Protein AF-A0A9N9IRA8-F1 (afdb_monomer_lite)

pLDDT: mean 86.16, std 13.62, range [42.34, 97.12]

Organism: NCBI:txid94023

Radius of gyration: 18.87 Å; chains: 1; bounding box: 57×34×53 Å

Foldseek 3Di:
DDPLVVVLCVLDDPVVQVVQVPDDPVSVVVNLVSSLVSLLVLCVVPDDPVVSVVVSVVLVVLVVQLVVLQDPPNCLLVDDDDDDPDDDPVVVVSVVSNVSNVVSSVVSSVSSSVSSVVSPVVVPPDPDPPDD

Secondary structure (DSSP, 8-state):
--HHHHHHHHH--HHHHHHHHTS-HHHHHHHHHHHHHHHHHTTTTTS-HHHHHHHHHHHHHHHHHHHHHS-SSGGGGT------SS--HHHHHHHHHHHHHHHHHHHHHHHHHHHHHHHHHTTT-PPPP---

Sequence (132 aa):
MTHTSRITDSILSRNAYLAAYKSDYATFQHYREHLLAEILNLYQNRLFPIQLDALRERFEVSLQEVVNATPVDVEVLERNYEYNPFLTLEEQRDLVQRAHFEHAFSRLRENVHSAVKSTFRFNSVDPVPAHL

Structure (mmCIF, N/CA/C/O backbone):
data_AF-A0A9N9IRA8-F1
#
_entry.id   AF-A0A9N9IRA8-F1
#
loop_
_atom_site.group_PDB
_atom_site.id
_atom_site.type_symbol
_atom_site.label_atom_id
_atom_site.label_alt_id
_atom_site.label_comp_id
_atom_site.label_asym_id
_atom_site.label_entity_id
_atom_site.label_seq_id
_atom_site.pdbx_PDB_ins_code
_atom_site.Cartn_x
_atom_site.Cartn_y
_atom_site.Cartn_z
_atom_site.occupancy
_atom_site.B_iso_or_equiv
_atom_site.auth_seq_id
_atom_site.auth_comp_id
_atom_site.auth_asym_id
_atom_site.auth_atom_id
_atom_site.pdbx_PDB_model_num
ATOM 1 N N . MET A 1 1 ? 19.838 -5.742 10.231 1.00 57.94 1 MET A N 1
ATOM 2 C CA . MET A 1 1 ? 19.078 -5.354 9.018 1.00 57.94 1 MET A CA 1
ATOM 3 C C . MET A 1 1 ? 19.947 -5.567 7.789 1.00 57.94 1 MET A C 1
ATOM 5 O O . MET A 1 1 ? 21.079 -5.101 7.794 1.00 57.94 1 MET A O 1
ATOM 9 N N . THR A 1 2 ? 19.454 -6.277 6.771 1.00 77.00 2 THR A N 1
ATOM 10 C CA . THR A 1 2 ? 20.171 -6.484 5.499 1.00 77.00 2 THR A CA 1
ATOM 11 C C . THR A 1 2 ? 20.032 -5.263 4.580 1.00 77.00 2 THR A C 1
ATOM 13 O O . THR A 1 2 ? 19.070 -4.503 4.693 1.00 77.00 2 THR A O 1
ATOM 16 N N . HIS A 1 3 ? 20.965 -5.083 3.639 1.00 79.44 3 HIS A N 1
ATOM 17 C CA . HIS A 1 3 ? 20.899 -4.023 2.618 1.00 79.44 3 HIS A CA 1
ATOM 18 C C . HIS A 1 3 ? 19.594 -4.078 1.800 1.00 79.44 3 HIS A C 1
ATOM 20 O O . HIS A 1 3 ? 18.963 -3.055 1.554 1.00 79.44 3 HIS A O 1
ATOM 26 N N . THR A 1 4 ? 19.130 -5.286 1.463 1.00 82.12 4 THR A N 1
ATOM 27 C CA . THR A 1 4 ? 17.863 -5.508 0.749 1.00 82.12 4 THR A CA 1
ATOM 28 C C . THR A 1 4 ? 16.642 -5.055 1.547 1.00 82.12 4 THR A C 1
ATOM 30 O O . THR A 1 4 ? 15.714 -4.504 0.961 1.00 82.12 4 THR A O 1
ATOM 33 N N . SER A 1 5 ? 16.639 -5.231 2.874 1.00 83.00 5 SER A N 1
ATOM 34 C CA . SER A 1 5 ? 15.561 -4.724 3.734 1.00 83.00 5 SER A CA 1
ATOM 35 C C . SER A 1 5 ? 15.487 -3.203 3.681 1.00 83.00 5 SER A C 1
ATOM 37 O O . SER A 1 5 ? 14.402 -2.674 3.505 1.00 83.00 5 SER A O 1
ATOM 39 N N . ARG A 1 6 ? 16.630 -2.505 3.744 1.00 85.50 6 ARG A N 1
ATOM 40 C CA . ARG A 1 6 ? 16.666 -1.032 3.714 1.00 85.50 6 ARG A CA 1
ATOM 41 C C . ARG A 1 6 ? 16.097 -0.452 2.418 1.00 85.50 6 ARG A C 1
ATOM 43 O O . ARG A 1 6 ? 15.374 0.530 2.471 1.00 85.50 6 ARG A O 1
ATOM 50 N N . ILE A 1 7 ? 16.391 -1.077 1.278 1.00 85.75 7 ILE A N 1
ATOM 51 C CA . ILE A 1 7 ? 15.836 -0.656 -0.020 1.00 85.75 7 ILE A CA 1
ATOM 52 C C . ILE A 1 7 ? 14.346 -0.995 -0.118 1.00 85.75 7 ILE A C 1
ATOM 54 O O . ILE A 1 7 ? 13.559 -0.222 -0.648 1.00 85.75 7 ILE A O 1
ATOM 58 N N . THR A 1 8 ? 13.932 -2.138 0.435 1.00 89.81 8 THR A N 1
ATOM 59 C CA . THR A 1 8 ? 12.500 -2.465 0.534 1.00 89.81 8 THR A CA 1
ATOM 60 C C . THR A 1 8 ? 11.770 -1.397 1.352 1.00 89.81 8 THR A C 1
ATOM 62 O O . THR A 1 8 ? 10.722 -0.926 0.933 1.00 89.81 8 THR A O 1
ATOM 65 N N . ASP A 1 9 ? 12.351 -0.984 2.483 1.00 89.25 9 ASP A N 1
ATOM 66 C CA . ASP A 1 9 ? 11.819 0.059 3.362 1.00 89.25 9 ASP A CA 1
ATOM 67 C C . ASP A 1 9 ? 11.776 1.442 2.704 1.00 89.25 9 ASP A C 1
ATOM 69 O O . ASP A 1 9 ? 10.848 2.203 2.970 1.00 89.25 9 ASP A O 1
ATOM 73 N N . SER A 1 10 ? 12.747 1.773 1.845 1.00 89.25 10 SER A N 1
ATOM 74 C CA . SER A 1 10 ? 12.742 3.047 1.118 1.00 89.25 10 SER A CA 1
ATOM 75 C C . SER A 1 10 ? 11.687 3.099 0.014 1.00 89.25 10 SER A C 1
ATOM 77 O O . SER A 1 10 ? 11.182 4.177 -0.266 1.00 89.25 10 SER A O 1
ATOM 79 N N . ILE A 1 11 ? 11.350 1.956 -0.595 1.00 90.75 11 ILE A N 1
ATOM 80 C CA . ILE A 1 11 ? 10.306 1.859 -1.629 1.00 90.75 11 ILE A CA 1
ATOM 81 C C . ILE A 1 11 ? 8.915 1.785 -0.985 1.00 90.75 11 ILE A C 1
ATOM 83 O O . ILE A 1 11 ? 8.002 2.512 -1.366 1.00 90.75 11 ILE A O 1
ATOM 87 N N . LEU A 1 12 ? 8.745 0.909 0.008 1.00 94.69 12 LEU A N 1
ATOM 88 C CA . LEU A 1 12 ? 7.470 0.656 0.669 1.00 94.69 12 LEU A CA 1
ATOM 89 C C . LEU A 1 12 ? 7.645 0.611 2.189 1.00 94.69 12 LEU A C 1
ATOM 91 O O . LEU A 1 12 ? 8.057 -0.400 2.770 1.00 94.69 12 LEU A O 1
ATOM 95 N N . SER A 1 13 ? 7.227 1.692 2.844 1.00 95.19 13 SER A N 1
ATOM 96 C CA . SER A 1 13 ? 7.082 1.746 4.297 1.00 95.19 13 SER A CA 1
ATOM 97 C C . SER A 1 13 ? 5.623 1.929 4.699 1.00 95.19 13 SER A C 1
ATOM 99 O O . SER A 1 13 ? 4.856 2.630 4.037 1.00 95.19 13 SER A O 1
ATOM 101 N N . ARG A 1 14 ? 5.248 1.310 5.823 1.00 94.62 14 ARG A N 1
ATOM 102 C CA . ARG A 1 14 ? 3.897 1.410 6.392 1.00 94.62 14 ARG A CA 1
ATOM 103 C C . ARG A 1 14 ? 3.516 2.860 6.672 1.00 94.62 14 ARG A C 1
ATOM 105 O O . ARG A 1 14 ? 2.425 3.288 6.327 1.00 94.62 14 ARG A O 1
ATOM 112 N N . ASN A 1 15 ? 4.436 3.625 7.253 1.00 93.75 15 ASN A N 1
ATOM 113 C CA . ASN A 1 15 ? 4.181 5.014 7.625 1.00 93.75 15 ASN A CA 1
ATOM 114 C C . ASN A 1 15 ? 3.978 5.906 6.396 1.00 93.75 15 ASN A C 1
ATOM 116 O O . ASN A 1 15 ? 3.054 6.711 6.396 1.00 93.75 15 ASN A O 1
ATOM 120 N N . ALA A 1 16 ? 4.785 5.738 5.340 1.00 94.00 16 ALA A N 1
ATOM 121 C CA . ALA A 1 16 ? 4.594 6.490 4.099 1.00 94.00 16 ALA A CA 1
ATOM 122 C C . ALA A 1 16 ? 3.272 6.121 3.411 1.00 94.00 16 ALA A C 1
ATOM 124 O O . ALA A 1 16 ? 2.555 7.016 2.973 1.00 94.00 16 ALA A O 1
ATOM 125 N N . TYR A 1 17 ? 2.917 4.829 3.383 1.00 95.69 17 TYR A N 1
ATOM 126 C CA . TYR A 1 17 ? 1.626 4.377 2.859 1.00 95.69 17 TYR A CA 1
ATOM 127 C C . TYR A 1 17 ? 0.459 5.021 3.612 1.00 95.69 17 TYR A C 1
ATOM 129 O O . TYR A 1 17 ? -0.414 5.616 2.990 1.00 95.69 17 TYR A O 1
ATOM 137 N N . LEU A 1 18 ? 0.451 4.948 4.947 1.00 94.62 18 LEU A N 1
ATOM 138 C CA . LEU A 1 18 ? -0.642 5.500 5.751 1.00 94.62 18 LEU A CA 1
ATOM 139 C C . LEU A 1 18 ? -0.710 7.027 5.660 1.00 94.62 18 LEU A C 1
ATOM 141 O O . LEU A 1 18 ? -1.806 7.577 5.619 1.00 94.62 18 LEU A O 1
ATOM 145 N N . ALA A 1 19 ? 0.433 7.713 5.590 1.00 93.81 19 ALA A N 1
ATOM 146 C CA . ALA A 1 19 ? 0.471 9.157 5.375 1.00 93.81 19 ALA A CA 1
ATOM 147 C C . ALA A 1 19 ? -0.141 9.545 4.019 1.00 93.81 19 ALA A C 1
ATOM 149 O O . ALA A 1 19 ? -0.942 10.474 3.957 1.00 93.81 19 ALA A O 1
ATOM 150 N N . ALA A 1 20 ? 0.180 8.805 2.953 1.00 94.44 20 ALA A N 1
ATOM 151 C CA . ALA A 1 20 ? -0.420 9.010 1.639 1.00 94.44 20 ALA A CA 1
ATOM 152 C C . ALA A 1 20 ? -1.914 8.644 1.629 1.00 94.44 20 ALA A C 1
ATOM 154 O O . ALA A 1 20 ? -2.718 9.369 1.059 1.00 94.44 20 ALA A O 1
ATOM 155 N N . TYR A 1 21 ? -2.319 7.561 2.291 1.00 93.75 21 TYR A N 1
ATOM 156 C CA . TYR A 1 21 ? -3.720 7.140 2.347 1.00 93.75 21 TYR A CA 1
ATOM 157 C C . TYR A 1 21 ? -4.611 8.140 3.103 1.00 93.75 21 TYR A C 1
ATOM 159 O O . TYR A 1 21 ? -5.734 8.397 2.685 1.00 93.75 21 TYR A O 1
ATOM 167 N N . LYS A 1 22 ? -4.104 8.735 4.194 1.00 92.56 22 LYS A N 1
ATOM 168 C CA . LYS A 1 22 ? -4.795 9.782 4.974 1.00 92.56 22 LYS A CA 1
ATOM 169 C C . LYS A 1 22 ? -4.872 11.137 4.246 1.00 92.56 22 LYS A C 1
ATOM 171 O O . LYS A 1 22 ? -5.518 12.052 4.751 1.00 92.56 22 LYS A O 1
ATOM 176 N N . SER A 1 23 ? -4.174 11.295 3.120 1.00 92.50 23 SER A N 1
ATOM 177 C CA . SER A 1 23 ? -4.178 12.530 2.331 1.00 92.50 23 SER A CA 1
ATOM 178 C C . SER A 1 23 ? -5.384 12.593 1.380 1.00 92.50 23 SER A C 1
ATOM 180 O O . SER A 1 23 ? -6.380 11.897 1.571 1.00 92.50 23 SER A O 1
ATOM 182 N N . ASP A 1 24 ? -5.330 13.448 0.362 1.00 94.19 24 ASP A N 1
ATOM 183 C CA . ASP A 1 24 ? -6.343 13.481 -0.687 1.00 94.19 24 ASP A CA 1
ATOM 184 C C . ASP A 1 24 ? -6.125 12.389 -1.755 1.00 94.19 24 ASP A C 1
ATOM 186 O O . ASP A 1 24 ? -5.058 11.781 -1.878 1.00 94.19 24 ASP A O 1
ATOM 190 N N . TYR A 1 25 ? -7.157 12.160 -2.570 1.00 92.38 25 TYR A N 1
ATOM 191 C CA . TYR A 1 25 ? -7.137 11.147 -3.624 1.00 92.38 25 TYR A CA 1
ATOM 192 C C . TYR A 1 25 ? -5.995 11.340 -4.635 1.00 92.38 25 TYR A C 1
ATOM 194 O O . TYR A 1 25 ? -5.393 10.355 -5.057 1.00 92.38 25 TYR A O 1
ATOM 202 N N . ALA A 1 26 ? -5.685 12.579 -5.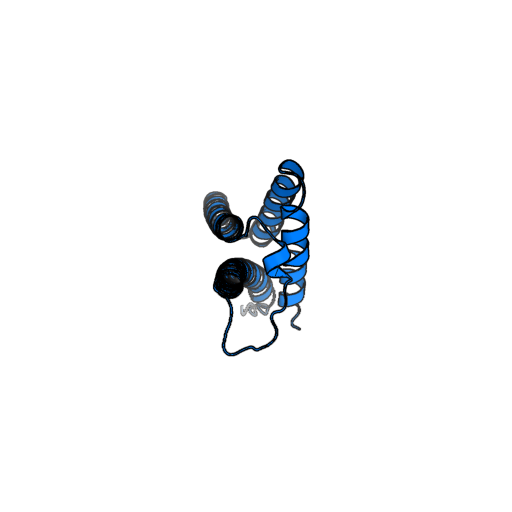030 1.00 94.88 26 ALA A N 1
ATOM 203 C CA . ALA A 1 26 ? -4.644 12.843 -6.019 1.00 94.88 26 ALA A CA 1
ATOM 204 C C . ALA A 1 26 ? -3.256 12.550 -5.439 1.00 94.88 26 ALA A C 1
ATOM 206 O O . ALA A 1 26 ? -2.449 11.875 -6.076 1.00 94.88 26 ALA A O 1
ATOM 207 N N . THR A 1 27 ? -3.005 12.971 -4.200 1.00 94.81 27 THR A N 1
ATOM 208 C CA . THR A 1 27 ? -1.762 12.669 -3.483 1.00 94.81 27 THR A CA 1
ATOM 209 C C . THR A 1 27 ? -1.576 11.160 -3.301 1.00 94.81 27 THR A C 1
ATOM 211 O O . THR A 1 27 ? -0.495 10.631 -3.577 1.00 94.81 27 THR A O 1
ATOM 214 N N . PHE A 1 28 ? -2.632 10.433 -2.921 1.00 95.31 28 PHE A N 1
ATOM 215 C CA . PHE A 1 28 ? -2.564 8.976 -2.834 1.00 95.31 28 PHE A CA 1
ATOM 216 C C . PHE A 1 28 ? -2.316 8.328 -4.202 1.00 95.31 28 PHE A C 1
ATOM 218 O O . PHE A 1 28 ? -1.483 7.432 -4.318 1.00 95.31 28 PHE A O 1
ATOM 225 N N . GLN A 1 29 ? -2.982 8.798 -5.257 1.00 95.06 29 GLN A N 1
ATOM 226 C CA . GLN A 1 29 ? -2.786 8.285 -6.611 1.00 95.06 29 GLN A CA 1
ATOM 227 C C . GLN A 1 29 ? -1.339 8.477 -7.093 1.00 95.06 29 GLN A C 1
ATOM 229 O O . GLN A 1 29 ? -0.737 7.533 -7.604 1.00 95.06 29 GLN A O 1
ATOM 234 N N . HIS A 1 30 ? -0.739 9.642 -6.844 1.00 95.56 30 HIS A N 1
ATOM 235 C CA . HIS A 1 30 ? 0.672 9.884 -7.147 1.00 95.56 30 HIS A CA 1
ATOM 236 C C . HIS A 1 30 ? 1.610 8.970 -6.357 1.00 95.56 30 HIS A C 1
ATOM 238 O O . HIS A 1 30 ? 2.583 8.458 -6.912 1.00 95.56 30 HIS A O 1
ATOM 244 N N . TYR A 1 31 ? 1.309 8.710 -5.083 1.00 95.44 31 TYR A N 1
ATOM 245 C CA . TYR A 1 31 ? 2.057 7.733 -4.293 1.00 95.44 31 TYR A CA 1
ATOM 246 C C . TYR A 1 31 ? 2.005 6.331 -4.925 1.00 95.44 31 TYR A C 1
ATOM 248 O O . TYR A 1 31 ? 3.041 5.674 -5.046 1.00 95.44 31 TYR A O 1
ATOM 256 N N . ARG A 1 32 ? 0.824 5.883 -5.379 1.00 94.88 32 ARG A N 1
ATOM 257 C CA . ARG A 1 32 ? 0.662 4.583 -6.057 1.00 94.88 32 ARG A CA 1
ATOM 258 C C . ARG A 1 32 ? 1.496 4.505 -7.335 1.00 94.88 32 ARG A C 1
ATOM 260 O O . ARG A 1 32 ? 2.180 3.510 -7.559 1.00 94.88 32 ARG A O 1
ATOM 267 N N . GLU A 1 33 ? 1.447 5.546 -8.160 1.00 94.75 33 GLU A N 1
ATOM 268 C CA . GLU A 1 33 ? 2.203 5.622 -9.415 1.00 94.75 33 GLU A CA 1
ATOM 269 C C . GLU A 1 33 ? 3.712 5.609 -9.168 1.00 94.75 33 GLU A C 1
ATOM 271 O O . GLU A 1 33 ? 4.434 4.860 -9.826 1.00 94.75 33 GLU A O 1
ATOM 276 N N . HIS A 1 34 ? 4.181 6.375 -8.180 1.00 94.75 34 HIS A N 1
ATOM 277 C CA . HIS A 1 34 ? 5.586 6.396 -7.789 1.00 94.75 34 HIS A CA 1
ATOM 278 C C . HIS A 1 34 ? 6.060 5.022 -7.297 1.00 94.75 34 HIS A C 1
ATOM 280 O O . HIS A 1 34 ? 7.086 4.529 -7.762 1.00 94.75 34 HIS A O 1
ATOM 286 N N . LEU A 1 35 ? 5.282 4.365 -6.429 1.00 94.62 35 LEU A N 1
ATOM 287 C CA . LEU A 1 35 ? 5.581 3.018 -5.940 1.00 94.62 35 LEU A CA 1
ATOM 288 C C . LEU A 1 35 ? 5.731 2.019 -7.099 1.00 94.62 35 LEU A C 1
ATOM 290 O O . LEU A 1 35 ? 6.702 1.265 -7.151 1.00 94.62 35 LEU A O 1
ATOM 294 N N . LEU A 1 36 ? 4.780 2.013 -8.039 1.00 94.06 36 LEU A N 1
ATOM 295 C CA . LEU A 1 36 ? 4.826 1.126 -9.203 1.00 94.06 36 LEU A CA 1
ATOM 296 C C . LEU A 1 36 ? 6.035 1.428 -10.092 1.00 94.06 36 LEU A C 1
ATOM 298 O O . LEU A 1 36 ? 6.706 0.496 -10.531 1.00 94.06 36 LEU A O 1
ATOM 302 N N . ALA A 1 37 ? 6.342 2.704 -10.327 1.00 92.69 37 ALA A N 1
ATOM 303 C CA . ALA A 1 37 ? 7.494 3.110 -11.123 1.00 92.69 37 ALA A CA 1
ATOM 304 C C . ALA A 1 37 ? 8.817 2.633 -10.503 1.00 92.69 37 ALA A C 1
ATOM 306 O O . ALA A 1 37 ? 9.629 2.033 -11.208 1.00 92.69 37 ALA A O 1
ATOM 307 N N . GLU A 1 38 ? 9.010 2.822 -9.194 1.00 93.19 38 GLU A N 1
ATOM 308 C CA . GLU A 1 38 ? 10.192 2.339 -8.464 1.00 93.19 38 GLU A CA 1
ATOM 309 C C . GLU A 1 38 ? 10.356 0.821 -8.600 1.00 93.19 38 GLU A C 1
ATOM 311 O O . GLU A 1 38 ? 11.435 0.324 -8.928 1.00 93.19 38 GLU A O 1
ATOM 316 N N . ILE A 1 39 ? 9.268 0.068 -8.417 1.00 91.25 39 ILE A N 1
ATOM 317 C CA . ILE A 1 39 ? 9.295 -1.393 -8.512 1.00 91.25 39 ILE A CA 1
ATOM 318 C C . ILE A 1 39 ? 9.595 -1.858 -9.944 1.00 91.25 39 ILE A C 1
ATOM 320 O O . ILE A 1 39 ? 10.400 -2.770 -10.135 1.00 91.25 39 ILE A O 1
ATOM 324 N N . LEU A 1 40 ? 8.973 -1.252 -10.958 1.00 90.56 40 LEU A N 1
ATOM 325 C CA . LEU A 1 40 ? 9.195 -1.616 -12.360 1.00 90.56 40 LEU A CA 1
ATOM 326 C C . LEU A 1 40 ? 10.604 -1.247 -12.833 1.00 90.56 40 LEU A C 1
ATOM 328 O O . LEU A 1 40 ? 11.204 -2.002 -13.600 1.00 90.56 40 LEU A O 1
ATOM 332 N N . ASN A 1 41 ? 11.172 -0.147 -12.334 1.00 90.12 41 ASN A N 1
ATOM 333 C CA . ASN A 1 41 ? 12.543 0.265 -12.637 1.00 90.12 41 ASN A CA 1
ATOM 334 C C . ASN A 1 41 ? 13.569 -0.810 -12.221 1.00 90.12 41 ASN A C 1
ATOM 336 O O . ASN A 1 41 ? 14.549 -1.049 -12.927 1.00 90.12 41 ASN A O 1
ATOM 340 N N . LEU A 1 42 ? 13.297 -1.573 -11.151 1.00 89.06 42 LEU A N 1
ATOM 341 C CA . LEU A 1 42 ? 14.134 -2.718 -10.751 1.00 89.06 42 LEU A CA 1
ATOM 342 C C . LEU A 1 42 ? 14.230 -3.815 -11.829 1.00 89.06 42 LEU A C 1
ATOM 344 O O . LEU A 1 42 ? 15.177 -4.609 -11.810 1.00 89.06 42 LEU A O 1
ATOM 348 N N . TYR A 1 43 ? 13.276 -3.859 -12.762 1.00 84.19 43 TYR A N 1
ATOM 349 C CA . TYR A 1 43 ? 13.157 -4.867 -13.815 1.00 84.19 43 TYR A CA 1
ATOM 350 C C . TYR A 1 43 ? 13.266 -4.322 -15.241 1.00 84.19 43 TYR A C 1
ATOM 352 O O . TYR A 1 43 ? 13.347 -5.125 -16.172 1.00 84.19 43 TYR A O 1
ATOM 360 N N . GLN A 1 44 ? 13.290 -3.000 -15.433 1.00 80.19 44 GLN A N 1
ATOM 361 C CA . GLN A 1 44 ? 13.130 -2.354 -16.742 1.00 80.19 44 GLN A CA 1
ATOM 362 C C . GLN A 1 44 ? 14.117 -2.861 -17.806 1.00 80.19 44 GLN A C 1
ATOM 364 O O . GLN A 1 44 ? 13.742 -3.041 -18.958 1.00 80.19 44 GLN A O 1
ATOM 369 N N . ASN A 1 45 ? 15.360 -3.157 -17.420 1.00 82.12 45 ASN A N 1
ATOM 370 C CA . ASN A 1 45 ? 16.401 -3.641 -18.339 1.00 82.12 45 ASN A CA 1
ATOM 371 C C . ASN A 1 45 ? 16.472 -5.175 -18.453 1.00 82.12 45 ASN A C 1
ATOM 373 O O . ASN A 1 45 ? 17.401 -5.707 -19.056 1.00 82.12 45 ASN A O 1
ATOM 377 N N . ARG A 1 46 ? 15.555 -5.900 -17.805 1.00 82.56 46 ARG A N 1
ATOM 378 C CA . ARG A 1 46 ? 15.620 -7.363 -17.633 1.00 82.56 46 ARG A CA 1
ATOM 379 C C . ARG A 1 46 ? 14.425 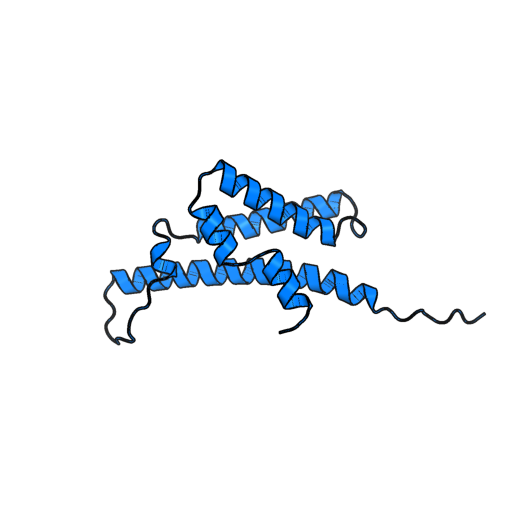-8.099 -18.221 1.00 82.56 46 ARG A C 1
ATOM 381 O O . ARG A 1 46 ? 14.514 -9.301 -18.447 1.00 82.56 46 ARG A O 1
ATOM 388 N N . LEU A 1 47 ? 13.314 -7.401 -18.411 1.00 87.19 47 LEU A N 1
ATOM 389 C CA . LEU A 1 47 ? 12.056 -7.965 -18.872 1.00 87.19 47 LEU A CA 1
ATOM 390 C C . LEU A 1 47 ? 11.631 -7.307 -20.182 1.00 87.19 47 LEU A C 1
ATOM 392 O O . LEU A 1 47 ? 11.873 -6.124 -20.410 1.00 87.19 47 LEU A O 1
ATOM 396 N N . PHE A 1 48 ? 10.966 -8.082 -21.035 1.00 90.25 48 PHE A N 1
ATOM 397 C CA . PHE A 1 48 ? 10.302 -7.534 -22.214 1.00 90.25 48 PHE A CA 1
ATOM 398 C C . PHE A 1 48 ? 9.097 -6.673 -21.801 1.00 90.25 48 PHE A C 1
ATOM 400 O O . PHE A 1 48 ? 8.516 -6.926 -20.743 1.00 90.25 48 PHE A O 1
ATOM 407 N N . PRO A 1 49 ? 8.652 -5.719 -22.642 1.00 89.62 49 PRO A N 1
ATOM 408 C CA . PRO A 1 49 ? 7.525 -4.840 -22.320 1.00 89.62 49 PRO A CA 1
ATOM 409 C C . PRO A 1 49 ? 6.282 -5.582 -21.809 1.00 89.62 49 PRO A C 1
ATOM 411 O O . PRO A 1 49 ? 5.778 -5.267 -20.740 1.00 89.62 49 PRO A O 1
ATOM 414 N N . ILE A 1 50 ? 5.880 -6.671 -22.474 1.00 91.50 50 ILE A N 1
ATOM 415 C CA . ILE A 1 50 ? 4.711 -7.468 -22.063 1.00 91.50 50 ILE A CA 1
ATOM 416 C C . ILE A 1 50 ? 4.856 -8.109 -20.672 1.00 91.50 50 ILE A C 1
ATOM 418 O O . ILE A 1 50 ? 3.877 -8.312 -19.959 1.00 91.50 50 ILE A O 1
ATOM 422 N N . GLN A 1 51 ? 6.084 -8.436 -20.264 1.00 89.75 51 GLN A N 1
ATOM 423 C CA . GLN A 1 51 ? 6.359 -8.983 -18.937 1.00 89.75 51 GLN A CA 1
ATOM 424 C C . GLN A 1 51 ? 6.348 -7.881 -17.871 1.00 89.75 51 GLN A C 1
ATOM 426 O O . GLN A 1 51 ? 5.943 -8.148 -16.741 1.00 89.75 51 GLN A O 1
ATOM 431 N N . LEU A 1 52 ? 6.770 -6.660 -18.222 1.00 89.44 52 LEU A N 1
ATOM 432 C CA . LEU A 1 52 ? 6.663 -5.488 -17.349 1.00 89.44 52 LEU A CA 1
ATOM 433 C C . LEU A 1 52 ? 5.199 -5.101 -17.120 1.00 89.44 52 LEU A C 1
ATOM 435 O O . LEU A 1 52 ? 4.830 -4.832 -15.981 1.00 89.44 52 LEU A O 1
ATOM 439 N N . ASP A 1 53 ? 4.362 -5.160 -18.156 1.00 90.00 53 ASP A N 1
ATOM 440 C CA . ASP A 1 53 ? 2.922 -4.902 -18.037 1.00 90.00 53 ASP A CA 1
ATOM 441 C C . ASP A 1 53 ? 2.240 -5.937 -17.131 1.00 90.00 53 ASP A C 1
ATOM 443 O O . ASP A 1 53 ? 1.560 -5.579 -16.170 1.00 90.00 53 ASP A O 1
ATOM 447 N N . ALA A 1 54 ? 2.515 -7.230 -17.335 1.00 89.62 54 ALA A N 1
ATOM 448 C CA . ALA A 1 54 ? 1.989 -8.282 -16.462 1.00 89.62 54 ALA A CA 1
ATOM 449 C C . ALA A 1 54 ? 2.464 -8.136 -15.003 1.00 89.62 54 ALA A C 1
ATOM 451 O O . ALA A 1 54 ? 1.747 -8.478 -14.058 1.00 89.62 54 ALA A O 1
ATOM 452 N N . LEU A 1 55 ? 3.689 -7.647 -14.794 1.00 90.50 55 LEU A N 1
ATOM 453 C CA . LEU A 1 55 ? 4.220 -7.378 -13.462 1.00 90.50 55 LEU A CA 1
ATOM 454 C C . LEU A 1 55 ? 3.521 -6.176 -12.815 1.00 90.50 55 LEU A C 1
ATOM 456 O O . LEU A 1 55 ? 3.164 -6.243 -11.638 1.00 90.50 55 LEU A O 1
ATOM 460 N N . ARG A 1 56 ? 3.288 -5.111 -13.587 1.00 93.00 56 ARG A N 1
ATOM 461 C CA . ARG A 1 56 ? 2.535 -3.930 -13.161 1.00 93.00 56 ARG A CA 1
ATOM 462 C C . ARG A 1 56 ? 1.148 -4.317 -12.663 1.00 93.00 56 ARG A C 1
ATOM 464 O O . ARG A 1 56 ? 0.813 -3.983 -11.530 1.00 93.00 56 ARG A O 1
ATOM 471 N N . GLU A 1 57 ? 0.391 -5.075 -13.453 1.00 92.81 57 GLU A N 1
ATOM 472 C CA . GLU A 1 57 ? -0.957 -5.531 -13.084 1.00 92.81 57 GLU A CA 1
ATOM 473 C C . GLU A 1 57 ? -0.955 -6.299 -11.755 1.00 92.81 57 GLU A C 1
ATOM 475 O O . GLU A 1 57 ? -1.779 -6.054 -10.875 1.00 92.81 57 GLU A O 1
ATOM 480 N N . ARG A 1 58 ? 0.019 -7.196 -11.550 1.00 91.56 58 ARG A N 1
ATOM 481 C CA . ARG A 1 58 ? 0.148 -7.955 -10.293 1.00 91.56 58 ARG A CA 1
ATOM 482 C C . ARG A 1 58 ? 0.410 -7.060 -9.082 1.00 91.56 58 ARG A C 1
ATOM 484 O O . ARG A 1 58 ? -0.137 -7.313 -8.003 1.00 91.56 58 ARG A O 1
ATOM 491 N N . PHE A 1 59 ? 1.252 -6.038 -9.235 1.00 93.12 59 PHE A N 1
ATOM 492 C CA . PHE A 1 59 ? 1.502 -5.075 -8.164 1.00 93.12 59 PHE A CA 1
ATOM 493 C C . PHE A 1 59 ? 0.291 -4.180 -7.909 1.00 93.12 59 PHE A C 1
ATOM 495 O O . PHE A 1 59 ? -0.019 -3.921 -6.749 1.00 93.12 59 PHE A O 1
ATOM 502 N N . GLU A 1 60 ? -0.431 -3.773 -8.952 1.00 93.88 60 GLU A N 1
ATOM 503 C CA . GLU A 1 60 ? -1.676 -3.014 -8.822 1.00 93.88 60 GLU A CA 1
ATOM 504 C C . GLU A 1 60 ? -2.748 -3.804 -8.064 1.00 93.88 60 GLU A C 1
ATOM 506 O O . GLU A 1 60 ? -3.354 -3.260 -7.141 1.00 93.88 60 GLU A O 1
ATOM 511 N N . VAL A 1 61 ? -2.920 -5.096 -8.367 1.00 94.19 61 VAL A N 1
ATOM 512 C CA . VAL A 1 61 ? -3.823 -5.988 -7.619 1.00 94.19 61 VAL A CA 1
ATOM 513 C C . VAL A 1 61 ? -3.409 -6.076 -6.152 1.00 94.19 61 VAL A C 1
ATOM 515 O O . VAL A 1 61 ? -4.233 -5.859 -5.268 1.00 94.19 61 VAL A O 1
ATOM 518 N N . SER A 1 62 ? -2.125 -6.325 -5.878 1.00 94.06 62 SER A N 1
ATOM 519 C CA . SER A 1 62 ? -1.619 -6.429 -4.500 1.00 94.06 62 SER A CA 1
ATOM 520 C C . SER A 1 62 ? -1.803 -5.122 -3.719 1.00 94.06 62 SER A C 1
ATOM 522 O O . SER A 1 62 ? -2.143 -5.137 -2.541 1.00 94.06 62 SER A O 1
ATOM 524 N N . LEU A 1 63 ? -1.602 -3.974 -4.366 1.00 95.31 63 LEU A N 1
ATOM 525 C CA . LEU A 1 63 ? -1.820 -2.664 -3.760 1.00 95.31 63 LEU A CA 1
ATOM 526 C C . LEU A 1 63 ? -3.306 -2.408 -3.495 1.00 95.31 63 LEU A C 1
ATOM 528 O O . LEU A 1 63 ? -3.658 -1.881 -2.442 1.00 95.31 63 LEU A O 1
ATOM 532 N N . GLN A 1 64 ? -4.182 -2.820 -4.413 1.00 95.88 64 GLN A N 1
ATOM 533 C CA . GLN A 1 64 ? -5.625 -2.713 -4.229 1.00 95.88 64 GLN A CA 1
ATOM 534 C C . GLN A 1 64 ? -6.125 -3.604 -3.082 1.00 95.88 64 GLN A C 1
ATOM 536 O O . GLN A 1 64 ? -7.020 -3.192 -2.348 1.00 95.88 64 GLN A O 1
ATOM 541 N N . GLU A 1 65 ? -5.532 -4.784 -2.874 1.00 96.12 65 GLU A N 1
ATOM 542 C CA . GLU A 1 65 ? -5.807 -5.617 -1.695 1.00 96.12 65 GLU A CA 1
ATOM 543 C C . GLU A 1 65 ? -5.499 -4.862 -0.392 1.00 96.12 65 GLU A C 1
ATOM 545 O O . GLU A 1 65 ? -6.319 -4.879 0.525 1.00 96.12 65 GLU A O 1
ATOM 550 N N . VAL A 1 66 ? -4.369 -4.145 -0.320 1.00 97.12 66 VAL A N 1
ATOM 551 C CA . VAL A 1 66 ? -4.022 -3.313 0.848 1.00 97.12 66 VAL A CA 1
ATOM 552 C C . VAL A 1 66 ? -5.022 -2.174 1.026 1.00 97.12 66 VAL A C 1
ATOM 554 O O . VAL A 1 66 ? -5.488 -1.951 2.142 1.00 97.12 66 VAL A O 1
ATOM 557 N N . VAL A 1 67 ? -5.399 -1.484 -0.054 1.00 95.81 67 VAL A N 1
ATOM 558 C CA . VAL A 1 67 ? -6.410 -0.413 -0.017 1.00 95.81 67 VAL A CA 1
ATOM 559 C C . VAL A 1 67 ? -7.728 -0.937 0.546 1.00 95.81 67 VAL A C 1
ATOM 561 O O . VAL A 1 67 ? -8.262 -0.361 1.486 1.00 95.81 67 VAL A O 1
ATOM 564 N N . ASN A 1 68 ? -8.209 -2.073 0.044 1.00 96.25 68 ASN A N 1
ATOM 565 C CA . ASN A 1 68 ? -9.456 -2.685 0.505 1.00 96.25 68 ASN A CA 1
ATOM 566 C C . ASN A 1 68 ? -9.370 -3.177 1.958 1.00 96.25 68 ASN A C 1
ATOM 568 O O . ASN A 1 68 ? -10.377 -3.221 2.661 1.00 96.25 68 ASN A O 1
ATOM 572 N N . ALA A 1 69 ? -8.177 -3.573 2.404 1.00 95.81 69 ALA A N 1
ATOM 573 C CA . ALA A 1 69 ? -7.919 -3.976 3.778 1.00 95.81 69 ALA A CA 1
ATOM 574 C C . ALA A 1 69 ? -7.702 -2.792 4.730 1.00 95.81 69 ALA A C 1
ATOM 576 O O . ALA A 1 69 ? -7.706 -2.996 5.944 1.00 95.81 69 ALA A O 1
ATOM 577 N N . THR A 1 70 ? -7.498 -1.578 4.208 1.00 95.94 70 THR A N 1
ATOM 578 C CA . THR A 1 70 ? -7.246 -0.391 5.024 1.00 95.94 70 THR A CA 1
ATOM 579 C C . THR A 1 70 ? -8.561 0.069 5.662 1.00 95.94 70 THR A C 1
ATOM 581 O O . THR A 1 70 ? -9.520 0.353 4.943 1.00 95.94 70 THR A O 1
ATOM 584 N N . PRO A 1 71 ? -8.647 0.141 7.002 1.00 93.12 71 PRO A N 1
ATOM 585 C CA . PRO A 1 71 ? -9.861 0.588 7.671 1.00 93.12 71 PRO A CA 1
ATOM 586 C C . PRO A 1 71 ? -10.189 2.042 7.324 1.00 93.12 71 PRO A C 1
ATOM 588 O O . PRO A 1 71 ? -9.293 2.852 7.088 1.00 93.12 71 PRO A O 1
ATOM 591 N N . VAL A 1 72 ? -11.480 2.383 7.340 1.00 89.44 72 VAL A N 1
ATOM 592 C CA . VAL A 1 72 ? -11.933 3.777 7.181 1.00 89.44 72 VAL A CA 1
ATOM 593 C C . VAL A 1 72 ? -11.381 4.645 8.314 1.00 89.44 72 VAL A C 1
ATOM 595 O O . VAL A 1 72 ? -10.850 5.723 8.062 1.00 89.44 72 VAL A O 1
ATOM 598 N N . ASP A 1 73 ? -11.464 4.149 9.551 1.00 91.19 73 ASP A N 1
ATOM 599 C CA . ASP A 1 73 ? -10.788 4.740 10.703 1.00 91.19 73 ASP A CA 1
ATOM 600 C C . ASP A 1 73 ? -9.369 4.168 10.819 1.00 91.19 73 ASP A C 1
ATOM 602 O O . ASP A 1 73 ? -9.140 3.099 11.387 1.00 91.19 73 ASP A O 1
ATOM 606 N N . VAL A 1 74 ? -8.403 4.884 10.250 1.00 90.50 74 VAL A N 1
ATOM 607 C CA . VAL A 1 74 ? -6.997 4.463 10.233 1.00 90.50 74 VAL A CA 1
ATOM 608 C C . VAL A 1 74 ? -6.374 4.470 11.637 1.00 90.50 74 VAL A C 1
ATOM 610 O O . VAL A 1 74 ? -5.380 3.778 11.859 1.00 90.50 74 VAL A O 1
ATOM 613 N N . GLU A 1 75 ? -6.943 5.193 12.608 1.00 89.12 75 GLU A N 1
ATOM 614 C CA . GLU A 1 75 ? -6.419 5.247 13.981 1.00 89.12 75 GLU A CA 1
ATOM 615 C C . GLU A 1 75 ? -6.476 3.878 14.669 1.00 89.12 75 GLU A C 1
ATOM 617 O O . GLU A 1 75 ? -5.619 3.565 15.495 1.00 89.12 75 GLU A O 1
ATOM 622 N N . VAL A 1 76 ? -7.410 3.011 14.260 1.00 89.81 76 VAL A N 1
ATOM 623 C CA . VAL A 1 76 ? -7.488 1.602 14.683 1.00 89.81 76 VAL A CA 1
ATOM 624 C C . VAL A 1 76 ? -6.156 0.865 14.494 1.00 89.81 76 VAL A C 1
ATOM 626 O O . VAL A 1 76 ? -5.786 0.006 15.294 1.00 89.81 76 VAL A O 1
ATOM 629 N N . LEU A 1 77 ? -5.384 1.224 13.465 1.00 90.25 77 LEU A N 1
ATOM 630 C CA . LEU A 1 77 ? -4.088 0.610 13.178 1.00 90.25 77 LEU A CA 1
ATOM 631 C C . LEU A 1 77 ? -2.972 1.039 14.146 1.00 90.25 77 LEU A C 1
ATOM 633 O O . LEU A 1 77 ? -1.897 0.431 14.145 1.00 90.25 77 LEU A O 1
ATOM 637 N N . GLU A 1 78 ? -3.197 2.097 14.923 1.00 85.44 78 GLU A N 1
ATOM 638 C CA . GLU A 1 78 ? -2.252 2.692 15.874 1.00 85.44 78 GLU A CA 1
ATOM 639 C C . GLU A 1 78 ? -2.682 2.454 17.334 1.00 85.44 78 GLU A C 1
ATOM 641 O O . GLU A 1 78 ? -1.848 2.529 18.239 1.00 85.44 78 GLU A O 1
ATOM 646 N N . ARG A 1 79 ? -3.957 2.104 17.567 1.00 86.94 79 ARG A N 1
ATOM 647 C CA . ARG A 1 79 ? -4.493 1.768 18.893 1.00 86.94 79 ARG A CA 1
ATOM 648 C C . ARG A 1 79 ? -3.766 0.570 19.498 1.00 86.94 79 ARG A C 1
ATOM 650 O O . ARG A 1 79 ? -3.557 -0.462 18.855 1.00 86.94 79 ARG A O 1
ATOM 657 N N . ASN A 1 80 ? -3.412 0.707 20.771 1.00 82.00 80 ASN A N 1
ATOM 658 C CA . ASN A 1 80 ? -2.876 -0.374 21.585 1.00 82.00 80 ASN A CA 1
ATOM 659 C C . ASN A 1 80 ? -3.932 -0.752 22.617 1.00 82.00 80 ASN A C 1
ATOM 661 O O . ASN A 1 80 ?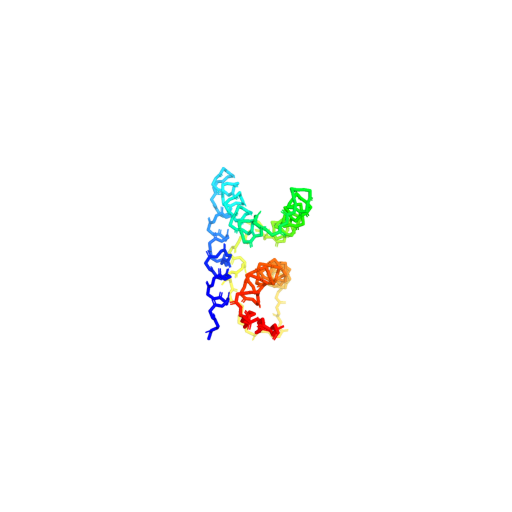 -4.287 0.066 23.460 1.00 82.00 80 ASN A O 1
ATOM 665 N N . TYR A 1 81 ? -4.416 -1.986 22.539 1.00 77.31 81 TYR A N 1
ATOM 666 C CA . TYR A 1 81 ? -5.286 -2.549 23.563 1.00 77.31 81 TYR A CA 1
ATOM 667 C C . TYR A 1 81 ? -4.409 -3.190 24.631 1.00 77.31 81 TYR A C 1
ATOM 669 O O . TYR A 1 81 ? -3.473 -3.932 24.314 1.00 77.31 81 TYR A O 1
ATOM 677 N N . GLU A 1 82 ? -4.690 -2.893 25.895 1.00 75.00 82 GLU A N 1
ATOM 678 C CA . GLU A 1 82 ? -4.090 -3.636 26.996 1.00 75.00 82 GLU A CA 1
ATOM 679 C C . GLU A 1 82 ? -4.520 -5.105 26.903 1.00 75.00 82 GLU A C 1
ATOM 681 O O . GLU A 1 82 ? -5.626 -5.420 26.457 1.00 75.00 82 GLU A O 1
ATOM 686 N N . TYR A 1 83 ? -3.637 -6.025 27.298 1.00 65.75 83 TYR A N 1
ATOM 687 C CA . TYR A 1 83 ? -3.968 -7.446 27.279 1.00 65.75 83 TYR A CA 1
ATOM 688 C C . TYR A 1 83 ? -5.059 -7.731 28.316 1.00 65.75 83 TYR A C 1
ATOM 690 O O . TYR A 1 83 ? -4.785 -7.864 29.509 1.00 65.75 83 TYR A O 1
ATOM 698 N N . ASN A 1 84 ? -6.299 -7.823 27.844 1.00 70.25 84 ASN A N 1
ATOM 699 C CA . ASN A 1 84 ? -7.467 -8.158 28.638 1.00 70.25 84 ASN A CA 1
ATOM 700 C C . ASN A 1 84 ? -8.103 -9.441 28.074 1.00 70.25 84 ASN A C 1
ATOM 702 O O . ASN A 1 84 ? -8.404 -9.491 26.880 1.00 70.25 84 ASN A O 1
ATOM 706 N N . PRO A 1 85 ? -8.329 -10.488 28.892 1.00 69.38 85 PRO A N 1
ATOM 707 C CA . PRO A 1 85 ? -9.019 -11.700 28.447 1.00 69.38 85 PRO A CA 1
ATOM 708 C C . PRO A 1 85 ? -10.478 -11.461 28.014 1.00 69.38 85 PRO A C 1
ATOM 710 O O . PRO A 1 85 ? -1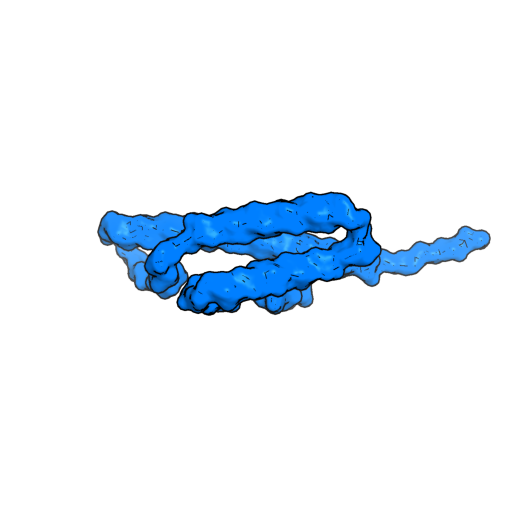1.060 -12.329 27.365 1.00 69.38 85 PRO A O 1
ATOM 713 N N . PHE A 1 86 ? -11.066 -10.304 28.336 1.00 81.88 86 PHE A N 1
ATOM 714 C CA . PHE A 1 86 ? -12.422 -9.917 27.945 1.00 81.88 86 PHE A CA 1
ATOM 715 C C . PHE A 1 86 ? -12.401 -8.628 27.120 1.00 81.88 86 PHE A C 1
ATOM 717 O O . PHE A 1 86 ? -12.661 -7.542 27.631 1.00 81.88 86 PHE A O 1
ATOM 724 N N . LEU A 1 87 ? -12.091 -8.764 25.833 1.00 82.31 87 LEU A N 1
ATOM 725 C CA . LEU A 1 87 ? -12.228 -7.674 24.868 1.00 82.31 87 LEU A CA 1
ATOM 726 C C . LEU A 1 87 ? -13.703 -7.438 24.537 1.00 82.31 87 LEU A C 1
ATOM 728 O O . LEU A 1 87 ? -14.457 -8.389 24.300 1.00 82.31 87 LEU A O 1
ATOM 732 N N . THR A 1 88 ? -14.095 -6.173 24.453 1.00 89.06 88 THR A N 1
ATOM 733 C CA . THR A 1 88 ? -15.389 -5.760 23.905 1.00 89.06 88 THR A CA 1
ATOM 734 C C . THR A 1 88 ? -15.495 -6.125 22.417 1.00 89.06 88 THR A C 1
ATOM 736 O O . THR A 1 88 ? -14.495 -6.345 21.733 1.00 89.06 88 THR A O 1
ATOM 739 N N . LEU A 1 89 ? -16.720 -6.178 21.879 1.00 89.06 89 LEU A N 1
ATOM 740 C CA . LEU A 1 89 ? -16.937 -6.457 20.450 1.00 89.06 89 LEU A CA 1
ATOM 741 C C . LEU A 1 89 ? -16.272 -5.417 19.535 1.00 89.06 89 LEU A C 1
ATOM 743 O O . LEU A 1 89 ? -15.846 -5.752 18.431 1.00 89.06 89 LEU A O 1
ATOM 747 N N . GLU A 1 90 ? -16.181 -4.168 19.989 1.00 89.06 90 GLU A N 1
ATOM 748 C CA . GLU A 1 90 ? -15.513 -3.096 19.256 1.00 89.06 90 GLU A CA 1
ATOM 749 C C . GLU A 1 90 ? -14.005 -3.343 19.163 1.00 89.06 90 GLU A C 1
ATOM 751 O O . GLU A 1 90 ? -13.454 -3.356 18.067 1.00 89.06 90 GLU A O 1
ATOM 756 N N . GLU A 1 91 ? -13.358 -3.664 20.282 1.00 89.31 91 GLU A N 1
ATOM 757 C CA . GLU A 1 91 ? -11.927 -3.982 20.313 1.00 89.31 91 GLU A CA 1
ATOM 758 C C . GLU A 1 91 ? -11.607 -5.241 19.493 1.00 89.31 91 GLU A C 1
ATOM 760 O O . GLU A 1 91 ? -10.605 -5.291 18.782 1.00 89.31 91 GLU A O 1
ATOM 765 N N . GLN A 1 92 ? -12.482 -6.252 19.522 1.00 89.00 92 GLN A N 1
ATOM 766 C CA . GLN A 1 92 ? -12.338 -7.441 18.676 1.00 89.00 92 GLN A CA 1
ATOM 767 C C . GLN A 1 92 ? -12.408 -7.093 17.182 1.00 89.00 92 GLN A C 1
ATOM 769 O O . GLN A 1 92 ? -11.592 -7.583 16.398 1.00 89.00 92 GLN A O 1
ATOM 774 N N . ARG A 1 93 ? -13.355 -6.237 16.775 1.00 90.94 93 ARG A N 1
ATOM 775 C CA . ARG A 1 93 ? -13.472 -5.761 15.388 1.00 90.94 93 ARG A CA 1
ATOM 776 C C . ARG A 1 93 ? -12.216 -5.006 14.962 1.00 90.94 93 ARG A C 1
ATOM 778 O O . ARG A 1 93 ? -11.690 -5.273 13.882 1.00 90.94 93 ARG A O 1
ATOM 785 N N . ASP A 1 94 ? -11.737 -4.109 15.813 1.00 92.62 94 ASP A N 1
ATOM 786 C CA . ASP A 1 94 ? -10.555 -3.292 15.565 1.00 92.62 94 ASP A CA 1
ATOM 787 C C . ASP A 1 94 ? -9.298 -4.172 15.389 1.00 92.62 94 ASP A C 1
ATOM 789 O O . ASP A 1 94 ? -8.523 -3.993 14.445 1.00 92.62 94 ASP A O 1
ATOM 793 N N . LEU A 1 95 ? -9.138 -5.209 16.222 1.00 90.94 95 LEU A N 1
ATOM 794 C CA . LEU A 1 95 ? -8.061 -6.195 16.077 1.00 90.94 95 LEU A CA 1
ATOM 795 C C . LEU A 1 95 ? -8.144 -6.982 14.766 1.00 90.94 95 LEU A C 1
ATOM 797 O O . LEU A 1 95 ? -7.115 -7.202 14.125 1.00 90.94 95 LEU A O 1
ATOM 801 N N . VAL A 1 96 ? -9.342 -7.397 14.343 1.00 92.06 96 VAL A N 1
ATOM 802 C CA . VAL A 1 96 ? -9.535 -8.107 13.067 1.00 92.06 96 VAL A CA 1
ATOM 803 C C . VAL A 1 96 ? -9.191 -7.202 11.886 1.00 92.06 96 VAL A C 1
ATOM 805 O O . VAL A 1 96 ? -8.469 -7.622 10.981 1.00 92.06 96 VAL A O 1
ATOM 808 N N . GLN A 1 97 ? -9.660 -5.954 11.903 1.00 93.94 97 GLN A N 1
ATOM 809 C CA . GLN A 1 97 ? -9.345 -4.956 10.880 1.00 93.94 97 GLN A CA 1
ATOM 810 C C . GLN A 1 97 ? -7.837 -4.713 10.777 1.00 93.94 97 GLN A C 1
ATOM 812 O O . GLN A 1 97 ? -7.273 -4.744 9.681 1.00 93.94 97 GLN A O 1
ATOM 817 N N . ARG A 1 98 ? -7.165 -4.555 11.922 1.00 94.12 98 ARG A N 1
ATOM 818 C CA . ARG A 1 98 ? -5.710 -4.417 11.982 1.00 94.12 98 ARG A CA 1
ATOM 819 C C . ARG A 1 98 ? -5.000 -5.651 11.436 1.00 94.12 98 ARG A C 1
ATOM 821 O O . ARG A 1 98 ? -4.109 -5.509 10.606 1.00 94.12 98 ARG A O 1
ATOM 828 N N . ALA A 1 99 ? -5.392 -6.852 11.854 1.00 93.56 99 ALA A N 1
ATOM 829 C CA . ALA A 1 99 ? -4.783 -8.089 11.371 1.00 93.56 99 ALA A CA 1
ATOM 830 C C . ALA A 1 99 ? -4.935 -8.250 9.850 1.00 93.56 99 ALA A C 1
ATOM 832 O O . ALA A 1 99 ? -3.984 -8.636 9.170 1.00 93.56 99 ALA A O 1
ATOM 833 N N . HIS A 1 100 ? -6.106 -7.907 9.309 1.00 95.75 100 HIS A N 1
ATOM 834 C CA . HIS A 1 100 ? -6.371 -7.958 7.876 1.00 95.75 100 HIS A CA 1
ATOM 835 C C . HIS A 1 100 ? -5.480 -6.981 7.093 1.00 95.75 100 HIS A C 1
ATOM 837 O O . HIS A 1 100 ? -4.848 -7.379 6.111 1.00 95.75 100 HIS A O 1
ATOM 843 N N . PHE A 1 101 ? -5.361 -5.736 7.570 1.00 96.81 101 PHE A N 1
ATOM 844 C CA . PHE A 1 101 ? -4.445 -4.747 7.002 1.00 96.81 101 PHE A CA 1
ATOM 845 C C . PHE A 1 101 ? -2.986 -5.218 7.044 1.00 96.81 101 PHE A C 1
ATOM 847 O O . PHE A 1 101 ? -2.320 -5.233 6.011 1.00 96.81 101 PHE A O 1
ATOM 854 N N . GLU A 1 102 ? -2.485 -5.630 8.214 1.00 95.75 102 GLU A N 1
ATOM 855 C CA . GLU A 1 102 ? -1.077 -6.015 8.382 1.00 95.75 102 GLU A CA 1
ATOM 856 C C . GLU A 1 102 ? -0.718 -7.231 7.519 1.00 95.75 102 GLU A C 1
ATOM 858 O O . GLU A 1 102 ? 0.364 -7.285 6.934 1.00 95.75 102 GLU A O 1
ATOM 863 N N . HIS A 1 103 ? -1.640 -8.185 7.370 1.00 96.44 103 HIS A N 1
ATOM 864 C CA . HIS A 1 103 ? -1.447 -9.329 6.486 1.00 96.44 103 HIS A CA 1
ATOM 865 C C . HIS A 1 103 ? -1.348 -8.911 5.009 1.00 96.44 103 HIS A C 1
ATOM 867 O O . HIS A 1 103 ? -0.410 -9.314 4.315 1.00 96.44 103 HIS A O 1
ATOM 873 N N . ALA A 1 104 ? -2.273 -8.074 4.525 1.00 96.69 104 ALA A N 1
ATOM 874 C CA . ALA A 1 104 ? -2.232 -7.563 3.154 1.00 96.69 104 ALA A CA 1
ATOM 875 C C . ALA A 1 104 ? -0.956 -6.740 2.899 1.00 96.69 104 ALA A C 1
ATOM 877 O O . ALA A 1 104 ? -0.270 -6.931 1.890 1.00 96.69 104 ALA A O 1
ATOM 878 N N . PHE A 1 105 ? -0.593 -5.869 3.843 1.00 96.94 105 PHE A N 1
ATOM 879 C CA . PHE A 1 105 ? 0.598 -5.031 3.747 1.00 96.94 105 PHE A CA 1
ATOM 880 C C . PHE A 1 105 ? 1.889 -5.863 3.744 1.00 96.94 105 PHE A C 1
ATOM 882 O O . PHE A 1 105 ? 2.781 -5.615 2.929 1.00 96.94 105 PHE A O 1
ATOM 889 N N . SER A 1 106 ? 1.982 -6.891 4.598 1.00 95.50 106 SER A N 1
ATOM 890 C CA . SER A 1 106 ? 3.128 -7.811 4.628 1.00 95.50 106 SER A CA 1
ATOM 891 C C . SER A 1 106 ? 3.308 -8.531 3.295 1.00 95.50 106 SER A C 1
ATOM 893 O O . SER A 1 106 ? 4.420 -8.581 2.775 1.00 95.50 106 SER A O 1
ATOM 895 N N . ARG A 1 107 ? 2.220 -9.013 2.681 1.00 94.88 107 ARG A N 1
ATOM 896 C CA . ARG A 1 107 ? 2.278 -9.656 1.360 1.00 94.88 107 ARG A CA 1
ATOM 897 C C . ARG A 1 107 ? 2.804 -8.720 0.273 1.00 94.88 107 ARG A C 1
ATOM 899 O O . ARG A 1 107 ? 3.682 -9.104 -0.499 1.00 94.88 107 ARG A O 1
ATOM 906 N N . LEU A 1 108 ? 2.302 -7.484 0.212 1.00 95.25 108 LEU A N 1
ATOM 907 C CA . LEU A 1 108 ? 2.809 -6.495 -0.743 1.00 95.25 108 LEU A CA 1
ATOM 908 C C . LEU A 1 108 ? 4.306 -6.239 -0.511 1.00 95.25 108 LEU A C 1
ATOM 910 O O . LEU A 1 108 ? 5.101 -6.234 -1.453 1.00 95.25 108 LEU A O 1
ATOM 914 N N . ARG A 1 109 ? 4.710 -6.098 0.752 1.00 94.94 109 ARG A N 1
ATOM 915 C CA . ARG A 1 109 ? 6.107 -5.904 1.140 1.00 94.94 109 ARG A CA 1
ATOM 916 C C . ARG A 1 109 ? 7.002 -7.083 0.767 1.00 94.94 109 ARG A C 1
ATOM 918 O O . ARG A 1 109 ? 8.120 -6.857 0.315 1.00 94.94 109 ARG A O 1
ATOM 925 N N . GLU A 1 110 ? 6.539 -8.319 0.906 1.00 93.38 110 GLU A N 1
ATOM 926 C CA . GLU A 1 110 ? 7.268 -9.518 0.476 1.00 93.38 110 GLU A CA 1
ATOM 927 C C . GLU A 1 110 ? 7.474 -9.557 -1.041 1.00 93.38 110 GLU A C 1
ATOM 929 O O . GLU A 1 110 ? 8.560 -9.924 -1.504 1.00 93.38 110 GLU A O 1
ATOM 934 N N . ASN A 1 111 ? 6.481 -9.115 -1.818 1.00 91.38 111 ASN A N 1
ATOM 935 C CA . ASN A 1 111 ? 6.602 -8.990 -3.271 1.00 91.38 111 ASN A CA 1
ATOM 936 C C . ASN A 1 111 ? 7.666 -7.947 -3.651 1.00 91.38 111 ASN A C 1
ATOM 938 O O . ASN A 1 111 ? 8.547 -8.233 -4.465 1.00 91.38 111 ASN A O 1
ATOM 942 N N . VAL A 1 112 ? 7.654 -6.772 -3.008 1.00 92.12 112 VAL A N 1
ATOM 943 C CA . VAL A 1 112 ? 8.688 -5.735 -3.201 1.00 92.12 112 VAL A CA 1
ATOM 944 C C . VAL A 1 112 ? 10.063 -6.246 -2.765 1.00 92.12 112 VAL A C 1
ATOM 946 O O . VAL A 1 112 ? 11.048 -6.088 -3.484 1.00 92.12 112 VAL A O 1
ATOM 949 N N . HIS A 1 113 ? 10.150 -6.922 -1.619 1.00 91.94 113 HIS A N 1
ATOM 950 C CA . HIS A 1 113 ? 11.405 -7.485 -1.127 1.00 91.94 113 HIS A CA 1
ATOM 951 C C . HIS A 1 113 ? 11.990 -8.519 -2.093 1.00 91.94 113 HIS A C 1
ATOM 953 O O . HIS A 1 113 ? 13.195 -8.530 -2.360 1.00 91.94 113 HIS A O 1
ATOM 959 N N . SER A 1 114 ? 11.133 -9.383 -2.636 1.00 88.75 114 SER A N 1
ATOM 960 C CA . SER A 1 114 ? 11.499 -10.369 -3.651 1.00 88.75 114 SER A CA 1
ATOM 961 C C . SER A 1 114 ? 12.032 -9.693 -4.910 1.00 88.75 114 SER A C 1
ATOM 963 O O . SER A 1 114 ? 13.063 -10.127 -5.435 1.00 88.75 114 SER A O 1
ATOM 965 N N . ALA A 1 115 ? 11.407 -8.590 -5.329 1.00 87.56 115 ALA A N 1
ATOM 966 C CA . ALA A 1 115 ? 11.880 -7.791 -6.448 1.00 87.56 115 ALA A CA 1
ATOM 967 C C . ALA A 1 115 ? 13.278 -7.232 -6.218 1.00 87.56 115 ALA A C 1
ATOM 969 O O . ALA A 1 115 ? 14.203 -7.561 -6.964 1.00 87.56 115 ALA A O 1
ATOM 970 N N . VAL A 1 116 ? 13.467 -6.517 -5.112 1.00 87.69 116 VAL A N 1
ATOM 971 C CA . VAL A 1 116 ? 14.761 -5.961 -4.703 1.00 87.69 116 VAL A CA 1
ATOM 972 C C . VAL A 1 116 ? 15.831 -7.056 -4.646 1.00 87.69 116 VAL A C 1
ATOM 974 O O . VAL A 1 116 ? 16.910 -6.918 -5.219 1.00 87.69 116 VAL A O 1
ATOM 977 N N . LYS A 1 117 ? 15.547 -8.191 -3.997 1.00 86.50 117 LYS A N 1
ATOM 978 C CA . LYS A 1 117 ? 16.491 -9.313 -3.869 1.00 86.50 117 LYS A CA 1
ATOM 979 C C . LYS A 1 117 ? 16.876 -9.914 -5.223 1.00 86.50 117 LYS A C 1
ATOM 981 O O . LYS A 1 117 ? 18.038 -10.283 -5.410 1.00 86.50 117 LYS A O 1
ATOM 986 N N . SER A 1 118 ? 15.928 -10.011 -6.154 1.00 81.56 118 SER A N 1
ATOM 987 C CA . SER A 1 118 ? 16.199 -10.463 -7.521 1.00 81.56 118 SER A CA 1
ATOM 988 C C . SER A 1 118 ? 17.140 -9.504 -8.257 1.00 81.56 118 SER A C 1
ATOM 990 O O . SER A 1 118 ? 17.956 -9.937 -9.063 1.00 81.56 118 SER A O 1
ATOM 992 N N . THR A 1 119 ? 17.144 -8.215 -7.921 1.00 79.50 119 THR A N 1
ATOM 993 C CA . THR A 1 119 ? 18.093 -7.256 -8.494 1.00 79.50 119 THR A CA 1
ATOM 994 C C . THR A 1 119 ? 19.530 -7.546 -8.055 1.00 79.50 119 THR A C 1
ATOM 996 O O . THR A 1 119 ? 20.427 -7.583 -8.897 1.00 79.50 119 THR A O 1
ATOM 999 N N . PHE A 1 120 ? 19.740 -7.853 -6.771 1.00 71.56 120 PHE A N 1
ATOM 1000 C CA . PHE A 1 120 ? 21.073 -8.072 -6.189 1.00 71.56 120 PHE A CA 1
ATOM 1001 C C . PHE A 1 120 ? 21.679 -9.453 -6.455 1.00 71.56 120 PHE A C 1
ATOM 1003 O O . PHE A 1 120 ? 22.893 -9.550 -6.599 1.00 71.56 120 PHE A O 1
ATOM 1010 N N . ARG A 1 121 ? 20.873 -10.521 -6.548 1.00 61.22 121 ARG A N 1
ATOM 1011 C CA . ARG A 1 121 ? 21.396 -11.885 -6.786 1.00 61.22 121 ARG A CA 1
ATOM 1012 C C . ARG A 1 121 ? 22.110 -12.055 -8.128 1.00 61.22 121 ARG A C 1
ATOM 1014 O O . ARG A 1 121 ? 22.972 -12.914 -8.237 1.00 61.22 121 ARG A O 1
ATOM 1021 N N . PHE A 1 122 ? 21.770 -11.250 -9.130 1.00 52.81 122 PHE A N 1
ATOM 1022 C CA . PHE A 1 122 ? 22.401 -11.322 -10.451 1.00 52.81 122 PHE A CA 1
ATOM 1023 C C . PHE A 1 122 ? 23.632 -10.416 -10.590 1.00 52.81 122 PHE A C 1
ATOM 1025 O O . PHE A 1 122 ? 24.421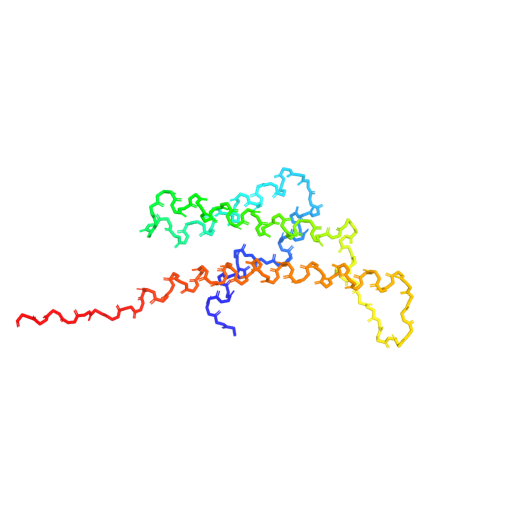 -10.619 -11.503 1.00 52.81 122 PHE A O 1
ATOM 1032 N N . ASN A 1 123 ? 23.845 -9.469 -9.670 1.00 51.16 123 ASN A N 1
ATOM 1033 C CA . ASN A 1 123 ? 25.058 -8.644 -9.662 1.00 51.16 123 ASN A CA 1
ATOM 1034 C C . ASN A 1 123 ? 26.250 -9.346 -8.983 1.00 51.16 123 ASN A C 1
ATOM 1036 O O . ASN A 1 123 ? 27.354 -8.818 -9.026 1.00 51.16 123 ASN A O 1
ATOM 1040 N N . SER A 1 124 ? 26.041 -10.512 -8.355 1.00 46.19 124 SER A N 1
ATOM 1041 C CA . SER A 1 124 ? 27.100 -11.326 -7.738 1.00 46.19 124 SER A CA 1
ATOM 1042 C C . SER A 1 124 ? 27.441 -12.585 -8.543 1.00 46.19 124 SER A C 1
ATOM 1044 O O . SER A 1 124 ? 27.913 -13.565 -7.967 1.00 46.19 124 SER A O 1
ATOM 1046 N N . VAL A 1 125 ? 27.147 -12.613 -9.845 1.00 48.31 125 VAL A N 1
ATOM 1047 C CA . VAL A 1 125 ? 27.663 -13.681 -10.706 1.00 48.31 125 VAL A CA 1
ATOM 1048 C C . VAL A 1 125 ? 29.131 -13.357 -10.954 1.00 48.31 125 VAL A C 1
ATOM 1050 O O . VAL A 1 125 ? 29.443 -12.436 -11.709 1.00 48.31 125 VAL A O 1
ATOM 1053 N N . ASP A 1 126 ? 30.013 -14.070 -10.254 1.00 45.53 126 ASP A N 1
ATOM 1054 C CA . ASP A 1 126 ? 31.449 -14.065 -10.519 1.00 45.53 126 ASP A CA 1
ATOM 1055 C C . ASP A 1 126 ? 31.695 -14.224 -12.030 1.00 45.53 126 ASP A C 1
ATOM 1057 O O . ASP A 1 126 ? 30.990 -15.004 -12.685 1.00 45.53 126 ASP A O 1
ATOM 1061 N N . PRO A 1 127 ? 32.661 -13.494 -12.616 1.00 42.97 127 PRO A N 1
ATOM 1062 C CA . PRO A 1 127 ? 32.970 -13.637 -14.027 1.00 42.97 127 PRO A CA 1
ATOM 1063 C C . PRO A 1 127 ? 33.352 -15.093 -14.294 1.00 42.97 127 PRO A C 1
ATOM 1065 O O . PRO A 1 127 ? 34.324 -15.605 -13.740 1.00 42.97 127 PRO A O 1
ATOM 1068 N N . VAL A 1 128 ? 32.569 -15.766 -15.140 1.00 52.72 128 VAL A N 1
ATOM 1069 C CA . VAL A 1 128 ? 32.910 -17.096 -15.645 1.00 52.72 128 VAL A CA 1
ATOM 1070 C C . VAL A 1 128 ? 34.275 -16.968 -16.326 1.00 52.72 128 VAL A C 1
ATOM 1072 O O . VAL A 1 128 ? 34.395 -16.165 -17.257 1.00 52.72 128 VAL A O 1
ATOM 1075 N N . PRO A 1 129 ? 35.319 -17.690 -15.878 1.00 46.34 129 PRO A N 1
ATOM 1076 C CA . PRO A 1 129 ? 36.608 -17.624 -16.538 1.00 46.34 129 PRO A CA 1
ATOM 1077 C C . PRO A 1 129 ? 36.438 -18.141 -17.965 1.00 46.34 129 PRO A C 1
ATOM 1079 O O . PRO A 1 129 ? 36.020 -19.278 -18.192 1.00 46.34 129 PRO A O 1
ATOM 1082 N N . ALA A 1 130 ? 36.733 -17.274 -18.931 1.00 47.88 130 ALA A N 1
ATOM 1083 C CA . ALA A 1 130 ? 36.864 -17.654 -20.324 1.00 47.88 130 ALA A CA 1
ATOM 1084 C C . ALA A 1 130 ? 38.086 -18.573 -20.443 1.00 47.88 130 ALA A C 1
ATOM 1086 O O . ALA A 1 130 ? 39.218 -18.109 -20.555 1.00 47.88 130 ALA A O 1
ATOM 1087 N N . HIS A 1 131 ? 37.862 -19.880 -20.356 1.00 46.53 131 HIS A N 1
ATOM 1088 C CA . HIS A 1 131 ? 38.857 -20.860 -20.758 1.00 46.53 131 HIS A CA 1
ATOM 1089 C C . HIS A 1 131 ? 38.781 -21.005 -22.282 1.00 46.53 131 HIS A C 1
ATOM 1091 O O . H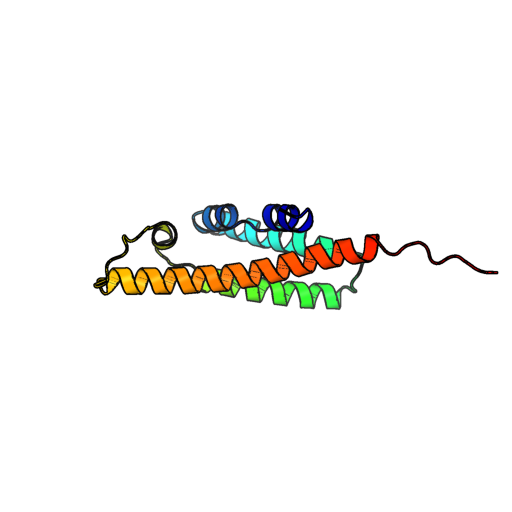IS A 1 131 ? 37.824 -21.576 -22.808 1.00 46.53 131 HIS A O 1
ATOM 1097 N N . LEU A 1 132 ? 39.764 -20.400 -22.956 1.00 42.34 132 LEU A N 1
ATOM 1098 C CA . LEU A 1 132 ? 40.202 -20.740 -24.312 1.00 42.34 132 LEU A CA 1
ATOM 1099 C C . LEU A 1 132 ? 41.148 -21.942 -24.253 1.00 42.34 132 LEU A C 1
ATOM 1101 O O . LEU A 1 132 ? 41.966 -21.982 -23.303 1.00 42.34 132 LEU A O 1
#